Protein 7LWE (pdb70)

Solvent-accessible surface area: 8453 Å² total; per-residue (Å²): 158,78,94,80,95,98,91,155,142,154,137,162,110,78,74,37,63,41,82,74,55,26,134,58,43,96,176,76,58,148,17,64,0,16,0,34,0,49,228,84,119,26,95,0,15,24,102,11,0,50,87,39,4,24,31,0,117,62,23,0,56,60,129,150,81,108,121,74,69,68,16,107,10,53,110,152,16,60,30,95,0,0,59,13,0,0,63,50,5,1,52,79,194,46,63,29,136,103,82,7,14,122,32,0,24,56,2,0,121,66,0,90,10,147,143,9,14,48,50,0,130,124,58,78,181,89,107

Sequence (127 aa):
ASPADSQIQQFTRHASDVLLNLNRLRSRDILTDVVIVVSRREQFRAHKTVLMACSGLFYSIFTDQLKRNLSVINLDDPEINPEGFNILLDFMYTSRRLNLREGNIMAVMATAMYLQMEEHVVDTCRRKFIKAS

GO terms:
  GO:1990837 sequence-specific double-stranded DNA binding (F, IDA)
  GO:0045591 positive regulation of regulatory T cell differentiation (P, IMP)
  GO:0005634 nucleus (C, IDA)
  GO:0003682 chromatin binding (F, IDA)
  GO:0000122 negative regulation of transcription by RNA polymerase II (P, IDA)
  GO:0005634 nucleus (C, EXP)
  GO:0005654 nucleoplasm (C, TAS)
  GO:0042802 identical protein binding (F, IPI)
  GO:0005515 protein binding (F, IPI)
  GO:0005654 nucleoplasm (C, IDA)
  GO:0042382 paraspeckles (C, IDA)
  GO:0005657 replication fork (C, IDA)
  GO:0001227 DNA-binding transcription repressor activity, RNA polymerase II-specific (F, IDA)
  GO:0043065 positive regulation of apoptotic process (P, IDA)
  GO:0043565 sequence-specific DNA binding (F, IDA)
  GO:0030308 negative regulation of cell growth (P, IDA)
  GO:0006974 DNA damage response (P, IDA)
  GO:0003700 DNA-binding transcription factor activity (F, IMP)
  GO:0045892 negative regulation of DNA-templated transcription (P, IMP)
  GO:0001222 transcription corepressor binding (F, IPI)

B-factor: mean 18.09, std 9.68, range [7.49, 70.98]

Secondary structure (DSSP, 8-state):
---GGGSPP-TTHHHHHHHHHHHHHHTT-S--EEEEETTEEEEE-HHHHHHH-HHHHHHHHSTTTTT-SEEE--TTS-HHHHHHHHHHHHHS-----TTTHHHHHHHHHHHT-HHHHHHHHHHHHH-

Organism: Homo sapiens (NCBI:txid9606)

Nearest PDB structures (foldseek):
  7lzq-assembly1_A  TM=1.007E+00  e=2.637E-24  Homo sapiens
  6c3l-assembly2_B  TM=1.003E+00  e=7.611E-24  Homo sapiens
  7t0u-assembly1_B  TM=9.820E-01  e=7.611E-24  Homo sapiens
  6c3n-assembly1_B  TM=9.969E-01  e=2.721E-22  Homo sapiens
  3bim-assembly4_E  TM=9.732E-01  e=8.826E-23  Homo sapiens

InterPro domains:
  IPR0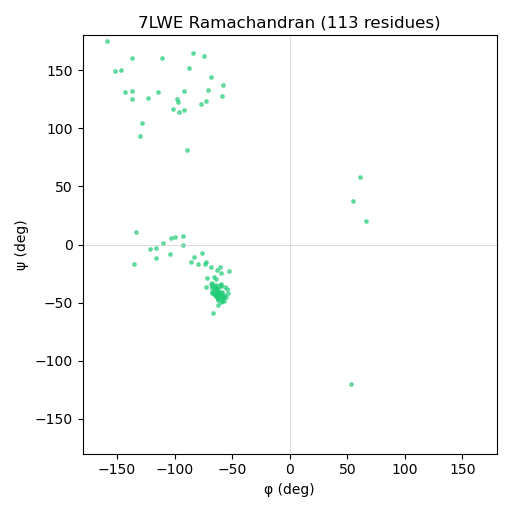00210 BTB/POZ domain [PF00651] (22-128)
  IPR000210 BTB/POZ domain [PS50097] (32-99)
  IPR000210 BTB/POZ domain [SM00225] (32-129)
  IPR011333 SKP1/BTB/POZ domain superfamily [G3DSA:3.30.710.10] (2-129)
  IPR011333 SKP1/BTB/POZ domain superfamily [SSF54695] (8-126)
  IPR013087 Zinc finger C2H2-type [PF00096] (546-568)
  IPR013087 Zinc finger C2H2-type [PF00096] (574-596)
  IPR013087 Zinc finger C2H2-type [PF00096] (602-624)
  IPR013087 Zinc finger C2H2-type [PF00096] (630-652)
  IPR013087 Zinc finger C2H2-type [PS00028] (520-541)
  IPR013087 Zinc finger C2H2-type [PS00028] (548-568)
  IPR013087 Zinc finger C2H2-type [PS00028] (576-596)
  IPR013087 Zinc finger C2H2-type [PS00028] (604-624)
  IPR013087 Zinc finger C2H2-type [PS00028] (632-652)
  IPR013087 Zinc finger C2H2-type [PS00028] (660-681)
  IPR013087 Zinc finger C2H2-type [PS50157] (518-546)
  IPR013087 Zinc finger C2H2-type [PS50157] (546-573)
  IPR013087 Zinc finger C2H2-type [PS50157] (574-601)
  IPR013087 Zinc finger C2H2-type [PS50157] (602-629)
  IPR013087 Zinc finger C2H2-type [PS50157] (630-657)

Foldseek 3Di:
DDDPVPDDDDPCVVQVVLLVQVVCLVVVHQFQAWEAAAPDIGTHHLVLLLVAFPVSVVQCVDPVRVNDRYHYDDNPQDVVLVVQVVVCSSHVDGDDDPVCLVNVLVVRVVRHRVVVVVVSVVVVVVD

Radius of gyration: 16.08 Å; Cα contacts (8 Å, |Δi|>4): 150; chains: 1; bounding box: 43×38×35 Å

Structure (mmCIF, N/CA/C/O backbone):
data_7LWE
#
_entry.id   7LWE
#
_cell.l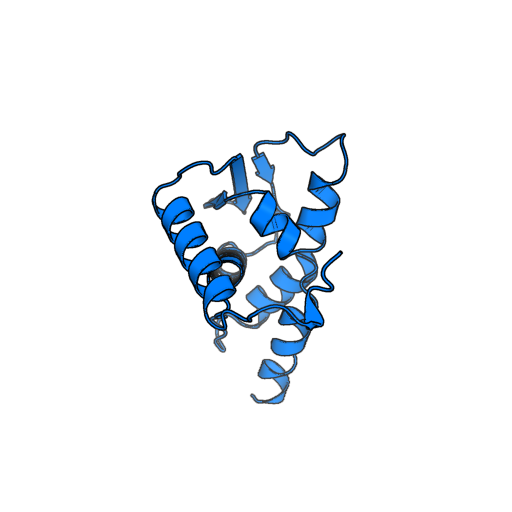ength_a   30.606
_cell.length_b   72.113
_cell.length_c   55.044
_cell.angle_alpha   90.000
_cell.angle_beta   104.875
_cell.angle_gamma   90.000
#
_symmetry.space_group_name_H-M   'C 1 2 1'
#
loop_
_entity.id
_entity.type
_entity.pdbx_description
1 polymer 'B-cell lymphoma 6 protein'
2 non-polymer N-(3-chloropyridin-4-yl)-2-(3-methyl-4-oxo-3,4-dihydro-7H-py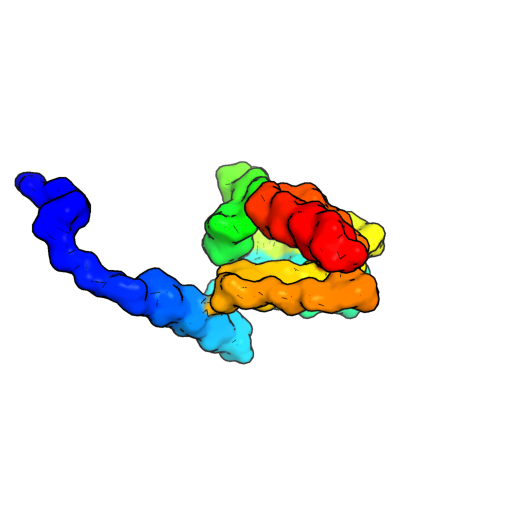rrolo[2,3-d]pyrimidin-7-yl)acetamide
3 non-polymer 'FORMIC ACID'
4 non-polymer 'ACETATE ION'
5 non-polymer 'CHLORIDE ION'
6 water water
#
loop_
_atom_site.group_PDB
_atom_site.id
_atom_site.type_symbol
_atom_site.label_atom_id
_atom_site.label_alt_id
_atom_site.label_comp_id
_atom_site.label_asym_id
_atom_site.label_entity_id
_atom_site.label_seq_i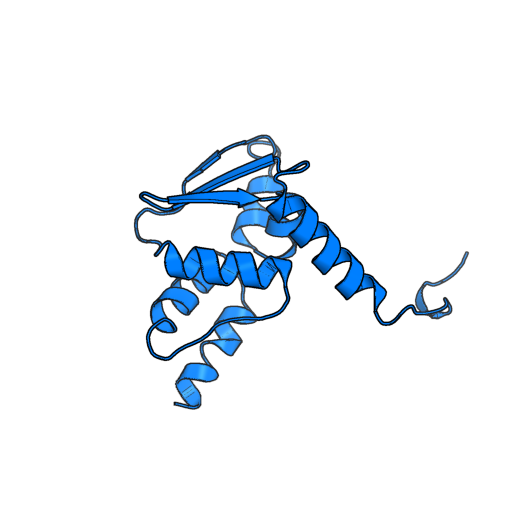d
_atom_site.pdbx_PDB_ins_code
_atom_site.Cartn_x
_atom_site.Cartn_y
_atom_site.Cartn_z
_atom_site.occupancy
_atom_site.B_iso_or_equiv
_atom_site.auth_seq_id
_atom_site.auth_comp_id
_atom_site.auth_asym_id
_atom_site.auth_atom_id
_atom_site.pdbx_PDB_model_num
ATOM 1 N N . ALA A 1 2 ? -39.36595 -7.92531 -10.23679 1.000 70.30053 2 ALA A N 1
ATOM 2 C CA . ALA A 1 2 ? -38.35460 -7.78543 -9.19711 1.000 69.68730 2 ALA A CA 1
ATOM 3 C C . ALA A 1 2 ? -37.50773 -9.04854 -9.09336 1.000 69.73994 2 ALA A C 1
ATOM 4 O O . ALA A 1 2 ? -37.97198 -10.14348 -9.40920 1.000 69.65835 2 ALA A O 1
ATOM 6 N N . SER A 1 3 ? -36.25758 -8.89171 -8.66476 1.000 69.89259 3 SER A N 1
ATOM 7 C CA . SER A 1 3 ? -35.32571 -10.01383 -8.60404 1.000 69.76626 3 SER A CA 1
ATOM 8 C C . SER A 1 3 ? -34.66329 -10.15091 -7.24025 1.000 68.32135 3 SER A C 1
ATOM 9 O O . SER A 1 3 ? -33.76508 -9.37802 -6.90555 1.000 67.83708 3 SER A O 1
ATOM 12 N N . PRO A 1 4 ? -35.10318 -11.14184 -6.44810 1.000 66.88697 4 PRO A N 1
ATOM 13 C CA . PRO A 1 4 ? -34.45581 -11.42991 -5.16630 1.000 65.27098 4 PRO A CA 1
ATOM 14 C C . PRO A 1 4 ? -32.98592 -11.76811 -5.38177 1.000 62.88649 4 PRO A C 1
ATOM 15 O O . PRO A 1 4 ? -32.67030 -12.62816 -6.20486 1.000 61.65739 4 PRO A O 1
ATOM 19 N N . ALA A 1 5 ? -32.10260 -11.09322 -4.65406 1.000 61.42315 5 ALA A N 1
ATOM 20 C CA . ALA A 1 5 ? -30.66767 -11.31742 -4.78951 1.000 58.85969 5 ALA A CA 1
ATOM 21 C C . ALA A 1 5 ? -30.31383 -12.79546 -4.64860 1.000 55.86986 5 ALA A C 1
ATOM 22 O O . ALA A 1 5 ? -29.28104 -13.24361 -5.13693 1.000 52.48524 5 ALA A O 1
ATOM 24 N N . ASP A 1 6 ? -31.18872 -13.55334 -3.99332 1.000 54.99607 6 ASP A N 1
ATOM 25 C CA . ASP A 1 6 ? -30.93483 -14.96737 -3.72338 1.000 52.02203 6 ASP A CA 1
ATOM 26 C C . ASP A 1 6 ? -30.88135 -15.84239 -4.98439 1.000 46.73192 6 ASP A C 1
ATOM 27 O O . ASP A 1 6 ? -30.19949 -16.86948 -4.99959 1.000 46.83719 6 ASP A O 1
ATOM 29 N N . SER A 1 7 ? -31.59663 -15.43731 -6.03116 1.000 40.80752 7 SER A N 1
ATOM 30 C CA . SER A 1 7 ? -31.63513 -16.20132 -7.28114 1.000 33.78300 7 SER A CA 1
ATOM 31 C C . SER A 1 7 ? -30.69539 -15.64546 -8.35645 1.000 25.25566 7 SER A C 1
ATOM 32 O O . SER A 1 7 ? -30.69982 -16.09047 -9.49844 1.000 25.81362 7 SER A O 1
ATOM 35 N N . GLN A 1 8 ? -29.89214 -14.66556 -7.97672 1.000 19.13914 8 GLN A N 1
ATOM 36 C CA . GLN A 1 8 ? -28.97534 -14.01070 -8.89401 1.000 15.27025 8 GLN A CA 1
ATOM 37 C C . GLN A 1 8 ? -27.69748 -14.82087 -8.98741 1.000 13.62532 8 GLN A C 1
ATOM 38 O O . GLN A 1 8 ? -27.44134 -15.70089 -8.15748 1.000 15.94139 8 GLN A O 1
ATOM 52 N N . ILE A 1 9 ? -26.89876 -14.52799 -10.00367 1.000 13.20685 9 ILE A N 1
ATOM 53 C CA . ILE A 1 9 ? -25.61991 -15.19016 -10.19207 1.000 12.26200 9 ILE A CA 1
ATOM 54 C C . ILE A 1 9 ? -24.59852 -14.64729 -9.19540 1.000 12.13567 9 ILE A C 1
ATOM 55 O O . ILE A 1 9 ? -24.41633 -13.44831 -9.09247 1.000 13.00156 9 ILE A O 1
ATOM 71 N N A GLN A 1 10 ? -23.90642 -15.54238 -8.50161 0.410 12.60414 10 GLN A N 1
ATOM 72 N N B GLN A 1 10 ? -23.95241 -15.53437 -8.45259 0.590 13.24896 10 GLN A N 1
ATOM 73 C CA A GLN A 1 10 ? -22.98204 -15.16449 -7.43990 0.410 13.38582 10 GLN A CA 1
ATOM 74 C CA B GLN A 1 10 ? -22.97404 -15.13949 -7.45191 0.590 13.35950 10 GLN A CA 1
ATOM 75 C C A GLN A 1 10 ? -21.53118 -15.18669 -7.89637 0.410 12.81733 10 GLN A C 1
ATOM 76 C C B GLN A 1 10 ? -21.58223 -15.11969 -8.05835 0.590 12.36201 10 GLN A C 1
ATOM 77 O O A GLN A 1 10 ? -21.02946 -16.22876 -8.31151 0.410 13.68322 10 GLN A O 1
ATOM 78 O O B GLN A 1 10 ? -21.18558 -16.04075 -8.77646 0.590 14.34909 10 GLN A O 1
ATOM 105 N N . PHE A 1 11 ? -20.85799 -14.04778 -7.77059 1.000 12.13303 11 PHE A N 1
ATOM 106 C CA . PHE A 1 11 ? -19.44508 -13.91598 -8.11904 1.000 11.95143 11 PHE A CA 1
ATOM 107 C C . PHE A 1 11 ? -18.62670 -14.06107 -6.84630 1.000 12.01197 11 PHE A C 1
ATOM 108 O O . PHE A 1 11 ? -18.56831 -13.14307 -6.01833 1.000 13.52531 11 PHE A O 1
ATOM 126 N N . THR A 1 12 ? -18.00581 -15.22615 -6.69148 1.000 13.09368 12 THR A N 1
ATOM 127 C CA . THR A 1 12 ? -17.43545 -15.63622 -5.40966 1.000 15.25183 12 THR A CA 1
ATOM 128 C C . THR A 1 12 ? -16.15723 -14.89038 -5.00808 1.000 14.27540 12 THR A C 1
ATOM 129 O O . THR A 1 12 ? -15.74486 -14.94943 -3.84321 1.000 17.89162 12 THR A O 1
ATOM 140 N N . ARG A 1 13 ? -15.52343 -14.20448 -5.94829 1.000 13.36213 13 ARG A N 1
ATOM 141 C CA . ARG A 1 13 ? -14.32323 -13.44364 -5.63168 1.000 14.44384 13 ARG A CA 1
ATOM 142 C C . ARG A 1 13 ? -14.54804 -11.93861 -5.68362 1.000 11.92248 13 ARG A C 1
ATOM 143 O O . ARG A 1 13 ? -13.62587 -11.17173 -5.47492 1.000 12.43307 13 ARG A O 1
ATOM 164 N N . HIS A 1 14 ? -15.76907 -11.50845 -5.97324 1.000 10.40388 14 HIS A N 1
ATOM 165 C CA . HIS A 1 14 ? -15.99995 -10.09142 -6.17118 1.000 9.26690 14 HIS A CA 1
ATOM 166 C C . HIS A 1 14 ? -15.71044 -9.26244 -4.92128 1.000 9.72748 14 HIS A C 1
ATOM 167 O O . HIS A 1 14 ? -15.04233 -8.23953 -5.02151 1.000 9.63273 14 HIS A O 1
ATOM 182 N N . ALA A 1 15 ? -16.22012 -9.66936 -3.76612 1.000 9.10372 15 ALA A N 1
ATOM 183 C CA . ALA A 1 15 ? -16.02163 -8.86337 -2.56119 1.000 9.64063 15 ALA A CA 1
ATOM 184 C C . ALA A 1 15 ? -14.54350 -8.73357 -2.21366 1.000 9.57220 15 ALA A C 1
ATOM 185 O O . ALA A 1 15 ? -14.07225 -7.65663 -1.85582 1.000 9.01687 15 ALA A O 1
ATOM 192 N N . SER A 1 16 ? -13.81369 -9.83167 -2.32988 1.000 10.00120 16 SER A N 1
ATOM 193 C CA . SER A 1 16 ? -12.38159 -9.77786 -2.05134 1.000 10.89078 16 SER A CA 1
ATOM 194 C C . SER A 1 16 ? -11.62281 -8.94297 -3.08459 1.000 9.98804 16 SER A C 1
ATOM 195 O O . SER A 1 16 ? -10.69760 -8.22110 -2.72289 1.000 10.29597 16 SER A O 1
ATOM 208 N N . ASP A 1 17 ? -12.03722 -8.99293 -4.34545 1.000 9.75380 17 ASP A N 1
ATOM 209 C CA . ASP A 1 17 ? -11.44342 -8.12403 -5.36265 1.000 10.37493 17 ASP A CA 1
ATOM 210 C C . ASP A 1 17 ? -11.69212 -6.65599 -5.05059 1.000 9.38270 17 ASP A C 1
ATOM 211 O O . ASP A 1 17 ? -10.81606 -5.82011 -5.21788 1.000 10.47231 17 ASP A O 1
ATOM 220 N N . VAL A 1 18 ? -12.91695 -6.32182 -4.64721 1.000 9.14583 18 VAL A N 1
ATOM 221 C CA . VAL A 1 18 ? -13.24665 -4.94677 -4.28112 1.000 8.70894 18 VAL A CA 1
ATOM 222 C C . VAL A 1 18 ? -12.34423 -4.48088 -3.14541 1.000 8.93002 18 VAL A C 1
ATOM 223 O O . VAL A 1 18 ? -11.76310 -3.40096 -3.21061 1.000 8.84317 18 VAL A O 1
ATOM 236 N N . LEU A 1 19 ? -12.21500 -5.27888 -2.09544 1.000 8.67209 19 LEU A N 1
ATOM 237 C CA . LEU A 1 19 ? -11.41457 -4.86398 -0.92470 1.000 8.34837 19 LEU A CA 1
ATOM 238 C C . LEU A 1 19 ? -9.94667 -4.66818 -1.33217 1.000 8.66683 19 LEU A C 1
ATOM 239 O O . LEU A 1 19 ? -9.33141 -3.73726 -0.88538 1.000 8.89054 19 LEU A O 1
ATOM 255 N N . LEU A 1 20 ? -9.41006 -5.57426 -2.14433 1.000 8.66946 20 LEU A N 1
ATOM 256 C CA . LEU A 1 20 ? -8.00920 -5.45146 -2.63778 1.000 9.13794 20 LEU A CA 1
ATOM 257 C C . LEU A 1 20 ? -7.88226 -4.12248 -3.39583 1.000 9.02477 20 LEU A C 1
ATOM 258 O O . LEU A 1 20 ? -6.93510 -3.41061 -3.20014 1.000 9.60378 20 LEU A O 1
ATOM 274 N N . ASN A 1 21 ? -8.83249 -3.82237 -4.26153 1.000 8.31415 21 ASN A N 1
ATOM 275 C CA . ASN A 1 21 ? -8.76357 -2.56138 -5.05257 1.000 8.60630 21 ASN A CA 1
ATOM 276 C C . ASN A 1 21 ? -8.88011 -1.33736 -4.12555 1.000 8.09308 21 ASN A C 1
ATOM 277 O O . ASN A 1 21 ? -8.21006 -0.34545 -4.37477 1.000 8.48260 21 ASN A O 1
ATOM 288 N N . LEU A 1 22 ? -9.71479 -1.40623 -3.08628 1.000 7.92727 22 LEU A N 1
ATOM 289 C CA . LEU A 1 22 ? -9.80933 -0.29521 -2.11226 1.000 8.20362 22 LEU A CA 1
ATOM 290 C C . LEU A 1 22 ? -8.45209 -0.13538 -1.41770 1.000 8.30626 22 LEU A C 1
ATOM 291 O O . LEU A 1 22 ? -8.03686 0.96756 -1.16284 1.000 8.44838 22 LEU A O 1
ATOM 307 N N . ASN A 1 23 ? -7.80513 -1.24147 -1.07889 1.000 8.27204 23 ASN A N 1
ATOM 308 C CA . ASN A 1 23 ? -6.47791 -1.16064 -0.41831 1.000 8.50891 23 ASN A CA 1
ATOM 309 C C . ASN A 1 23 ? -5.45614 -0.54479 -1.39364 1.000 9.18531 23 ASN A C 1
ATOM 310 O O . ASN A 1 23 ? -4.60190 0.22210 -0.96692 1.000 8.93791 23 ASN A O 1
ATOM 321 N N . ARG A 1 24 ? -5.56559 -0.88879 -2.66961 1.000 8.30363 24 ARG A N 1
ATOM 322 C CA . ARG A 1 24 ? -4.66883 -0.28392 -3.69190 1.000 9.11425 24 ARG A CA 1
ATOM 323 C C . ARG A 1 24 ? -4.91264 1.22611 -3.74484 1.000 9.04319 24 ARG A C 1
ATOM 324 O O . ARG A 1 24 ? -3.98458 1.96098 -3.86114 1.000 9.46166 24 ARG A O 1
ATOM 345 N N . LEU A 1 25 ? -6.16356 1.65828 -3.67445 1.000 8.59840 25 LEU A N 1
ATOM 346 C CA . LEU A 1 25 ? -6.44336 3.11832 -3.66137 1.000 8.55366 25 LEU A CA 1
ATOM 347 C C . LEU A 1 25 ? -5.83488 3.72325 -2.39557 1.000 8.55366 25 LEU A C 1
ATOM 348 O O . LEU A 1 25 ? -5.28376 4.79917 -2.47976 1.000 9.20900 25 LEU A O 1
ATOM 364 N N . ARG A 1 26 ? -5.98160 3.07328 -1.24952 1.000 8.81948 26 ARG A N 1
ATOM 365 C CA . ARG A 1 26 ? -5.37414 3.60622 -0.03872 1.000 9.03529 26 ARG A CA 1
ATOM 366 C C . ARG A 1 26 ? -3.87017 3.77401 -0.20920 1.000 9.31427 26 ARG A C 1
ATOM 367 O O . ARG A 1 26 ? -3.30191 4.78494 0.19661 1.000 9.72485 26 ARG A O 1
ATOM 388 N N . SER A 1 27 ? -3.22050 2.78392 -0.79939 1.000 8.95897 27 SER A N 1
ATOM 389 C CA . SER A 1 27 ? -1.77255 2.83372 -0.98385 1.000 9.76696 27 SER A CA 1
ATOM 390 C C . SER A 1 27 ? -1.31168 3.96864 -1.88001 1.000 9.98804 27 SER A C 1
ATOM 391 O O . SER A 1 27 ? -0.15861 4.35749 -1.82338 1.000 12.09882 27 SER A O 1
ATOM 404 N N . ARG A 1 28 ? -2.20488 4.46976 -2.71774 1.000 9.63273 28 ARG A N 1
ATOM 405 C CA . ARG A 1 28 ?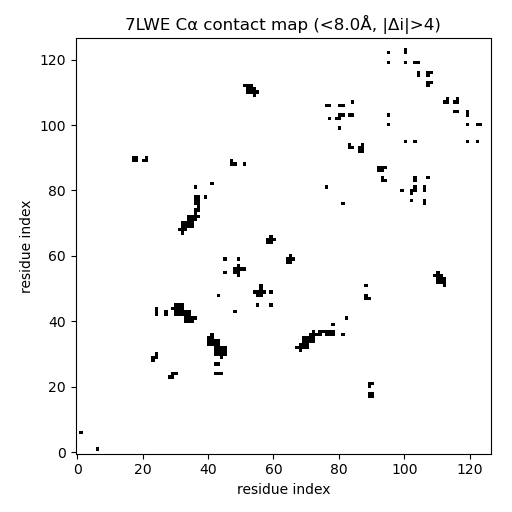 -1.93001 5.60671 -3.62384 1.000 10.35914 28 ARG A CA 1
ATOM 406 C C . ARG A 1 28 ? -2.55867 6.88880 -3.09265 1.000 10.04331 28 ARG A C 1
ATOM 407 O O . ARG A 1 28 ? -2.50776 7.88978 -3.79368 1.000 11.16186 28 ARG A O 1
ATOM 428 N N . ASP A 1 29 ? -3.14429 6.84289 -1.89047 1.000 9.90645 29 ASP A N 1
ATOM 429 C CA . ASP A 1 29 ? -3.84794 7.98200 -1.25126 1.000 10.94342 29 ASP A CA 1
ATOM 430 C C . ASP A 1 29 ? -4.93516 8.53713 -2.17992 1.000 10.49336 29 ASP A C 1
ATOM 431 O O . ASP A 1 29 ? -5.16100 9.72516 -2.17886 1.000 14.25960 29 ASP A O 1
ATOM 440 N N . ILE A 1 30 ? -5.63551 7.68022 -2.91268 1.000 9.13531 30 ILE A N 1
ATOM 441 C CA . ILE A 1 30 ? -6.69474 8.11935 -3.84735 1.000 9.77486 30 ILE A CA 1
ATOM 442 C C . ILE A 1 30 ? -8.04952 8.11354 -3.13692 1.000 9.03003 30 ILE A C 1
ATOM 443 O O . ILE A 1 30 ? -8.46951 7.06260 -2.67178 1.000 9.50114 30 ILE A O 1
ATOM 459 N N . LEU A 1 31 ? -8.67331 9.28563 -2.97474 1.000 9.24058 31 LEU A N 1
ATOM 460 C CA . LEU A 1 31 ? -10.01809 9.48582 -2.37531 1.000 9.53535 31 LEU A CA 1
ATOM 461 C C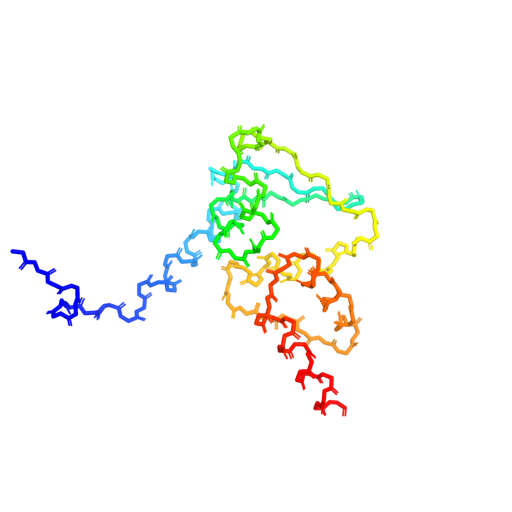 . LEU A 1 31 ? -10.04067 9.12284 -0.89130 1.000 8.65630 31 LEU A C 1
ATOM 462 O O . LEU A 1 31 ? -11.10749 9.06999 -0.31996 1.000 9.87487 31 LEU A O 1
ATOM 478 N N . THR A 1 32 ? -8.89246 9.07969 -0.22667 1.000 9.28532 32 THR A N 1
ATOM 479 C CA . THR A 1 32 ? -8.87201 8.97370 1.22933 1.000 9.22216 32 THR A CA 1
ATOM 480 C C . THR A 1 32 ? -9.42267 10.31078 1.74649 1.000 9.51956 32 THR A C 1
ATOM 481 O O . THR A 1 32 ? -9.17472 11.36274 1.14540 1.000 11.21450 32 THR A O 1
ATOM 492 N N . ASP A 1 33 ? -10.16333 10.27490 2.83672 1.000 9.79591 33 ASP A N 1
ATOM 493 C CA . ASP A 1 33 ? -10.84501 11.49400 3.31793 1.000 9.73538 33 ASP A CA 1
ATOM 494 C C . ASP A 1 33 ? -10.66051 11.68699 4.81787 1.000 10.41441 33 ASP A C 1
ATOM 495 O O . ASP A 1 33 ? -11.33222 12.51209 5.37107 1.000 10.88288 33 ASP A O 1
ATOM 504 N N . VAL A 1 34 ? -9.77540 10.93588 5.46359 1.000 9.25900 34 VAL A N 1
ATOM 505 C CA . VAL A 1 34 ? -9.52093 11.15386 6.86751 1.000 9.08530 34 VAL A CA 1
ATOM 506 C C . VAL A 1 34 ? -8.10088 10.73667 7.18506 1.000 8.86422 34 VAL A C 1
ATOM 507 O O . VAL A 1 34 ? -7.53421 9.84659 6.53989 1.000 9.59062 34 VAL A O 1
ATOM 520 N N . VAL A 1 35 ? -7.53048 11.41060 8.16887 1.000 9.45377 35 VAL A N 1
ATOM 521 C CA . VAL A 1 35 ? -6.29634 10.97845 8.80149 1.000 9.81960 35 VAL A CA 1
ATOM 522 C C . VAL A 1 35 ? -6.60693 10.62050 10.24159 1.000 9.25637 35 VAL A C 1
ATOM 523 O O . VAL A 1 35 ? -7.26460 11.37860 10.96279 1.000 10.12490 35 VAL A O 1
ATOM 536 N N . ILE A 1 36 ? -6.13396 9.44645 10.62845 1.000 9.25637 36 ILE A N 1
ATOM 537 C CA . ILE A 1 36 ? -6.25160 8.94748 11.98050 1.000 9.51956 36 ILE A CA 1
ATOM 538 C C . ILE A 1 36 ? -4.90836 9.15730 12.66207 1.000 9.14320 36 ILE A C 1
ATOM 539 O O . ILE A 1 36 ? -3.89557 8.59716 12.22975 1.000 10.28018 36 ILE A O 1
ATOM 555 N N . VAL A 1 37 ? -4.91092 9.98032 13.70206 1.000 9.35375 37 VAL A N 1
ATOM 556 C CA . VAL A 1 37 ? -3.69264 10.32416 14.42767 1.000 10.23544 37 VAL A CA 1
ATOM 557 C C . VAL A 1 37 ? -3.61036 9.45016 15.67265 1.000 10.16964 37 VAL A C 1
ATOM 558 O O . VAL A 1 37 ? -4.55112 9.39530 16.45495 1.000 10.51442 37 VAL A O 1
ATOM 571 N N . VAL A 1 38 ? -2.49242 8.74601 15.80431 1.000 10.11700 38 VAL A N 1
ATOM 572 C CA . VAL A 1 38 ? -2.28620 7.79300 16.89225 1.000 10.18806 38 VAL A CA 1
ATOM 573 C C . VAL A 1 38 ? -0.92996 8.13482 17.49882 1.000 10.90131 38 VAL A C 1
ATOM 574 O O . VAL A 1 38 ? 0.11683 7.73067 17.00549 1.000 11.19082 38 VAL A O 1
ATOM 587 N N . SER A 1 39 ? -0.97552 8.96584 18.53282 1.000 12.52782 39 SER A N 1
ATOM 588 C CA . SER A 1 39 ? 0.22575 9.48969 19.16043 1.000 13.78060 39 SER A CA 1
ATOM 589 C C . SER A 1 39 ? 1.12151 10.13155 18.11214 1.000 12.71995 39 SER A C 1
ATOM 590 O O . SER A 1 39 ? 0.68344 11.10360 17.49527 1.000 14.96232 39 SER A O 1
ATOM 598 N N . ARG A 1 40 ? 2.34738 9.66538 17.92976 1.000 12.26200 40 ARG A N 1
ATOM 599 C CA A ARG A 1 40 ? 3.25618 10.34625 16.97946 0.500 13.17000 40 ARG A CA 1
ATOM 600 C CA B ARG A 1 40 ? 3.25518 10.34825 16.97946 0.500 14.24908 40 ARG A CA 1
ATOM 601 C C . ARG A 1 40 ? 3.15065 9.99825 15.46550 1.000 15.85980 40 ARG A C 1
ATOM 602 O O . ARG A 1 40 ? 3.80840 10.54115 14.46328 1.000 18.69171 40 ARG A O 1
ATOM 617 N N . GLU A 1 41 ? 2.27044 9.02936 15.23479 1.000 12.82522 41 GLU A N 1
ATOM 618 C CA . GLU A 1 41 ? 2.01995 8.51138 13.89587 1.000 12.57256 41 GLU A CA 1
ATOM 619 C C . GLU A 1 41 ? 0.65283 8.86456 13.36930 1.000 12.09882 41 GLU A C 1
ATOM 620 O O . GLU A 1 41 ? -0.23588 9.23069 14.12158 1.000 13.17263 41 GLU A O 1
ATOM 632 N N . GLN A 1 42 ? 0.50140 8.78956 12.06035 1.000 11.31978 42 GLN A N 1
ATOM 633 C CA . GLN A 1 42 ? -0.81374 9.07574 11.47877 1.000 12.99893 42 GLN A CA 1
ATOM 634 C C . GLN A 1 42 ? -1.00325 8.19375 10.25684 1.000 11.72509 42 GLN A C 1
ATOM 635 O O . GLN A 1 42 ? -0.03051 7.73861 9.64254 1.000 12.81469 42 GLN A O 1
ATOM 649 N N . PHE A 1 43 ? -2.27138 7.86891 9.99425 1.000 9.61431 43 PHE A N 1
ATOM 650 C CA . PHE A 1 43 ? -2.64384 6.88595 8.95538 1.000 10.07489 43 PHE A CA 1
ATOM 651 C C . PHE A 1 43 ? -3.83602 7.40911 8.17575 1.000 9.29848 43 PHE A C 1
ATOM 652 O O . PHE A 1 43 ? -4.85878 7.70625 8.79107 1.000 11.11975 43 PHE A O 1
ATOM 669 N N . ARG A 1 44 ? -3.73542 7.50408 6.87071 1.000 9.69590 44 ARG A N 1
ATOM 670 C CA . ARG A 1 44 ? -4.87362 7.96422 6.06107 1.000 9.77222 44 ARG A CA 1
ATOM 671 C C . ARG A 1 44 ? -5.74289 6.76433 5.71036 1.000 8.63525 44 ARG A C 1
ATOM 672 O O . ARG A 1 44 ? -5.28408 5.61927 5.61323 1.000 10.79866 44 ARG A O 1
ATOM 693 N N . ALA A 1 45 ? -7.02392 7.03250 5.51676 1.000 8.34311 45 ALA A N 1
ATOM 694 C CA . ALA A 1 45 ? -7.97416 5.95063 5.21008 1.000 8.79316 45 ALA A CA 1
ATOM 695 C C . ALA A 1 45 ? -9.21530 6.51879 4.52847 1.000 8.07465 45 ALA A C 1
ATOM 696 O O . ALA A 1 45 ? -9.37617 7.73081 4.40650 1.000 8.93265 45 ALA A O 1
ATOM 703 N N . HIS A 1 46 ? -10.07455 5.60990 4.12075 1.000 7.96411 46 HIS A N 1
ATOM 704 C CA . HIS A 1 46 ? -11.41066 5.92108 3.63917 1.000 7.79041 46 HIS A CA 1
ATOM 705 C C . HIS A 1 46 ? -12.40333 5.75022 4.77049 1.000 7.67987 46 HIS A C 1
ATOM 706 O O . HIS A 1 46 ? -12.52829 4.66425 5.34454 1.000 8.23257 46 HIS A O 1
ATOM 721 N N . LYS A 1 47 ? -13.13508 6.80633 5.08471 1.000 8.06149 47 LYS A N 1
ATOM 722 C CA . LYS A 1 47 ? -14.12175 6.73147 6.15402 1.000 8.39838 47 LYS A CA 1
ATOM 723 C C . LYS A 1 47 ? -15.11097 5.58660 5.95435 1.000 8.07728 47 LYS A C 1
ATOM 724 O O . LYS A 1 47 ? -15.51575 4.95167 6.91649 1.000 8.54050 47 LYS A O 1
ATOM 743 N N . THR A 1 48 ? -15.51940 5.34464 4.71148 1.000 7.66408 48 THR A N 1
ATOM 744 C CA . THR A 1 48 ? -16.48762 4.27877 4.46080 1.000 8.62472 48 THR A CA 1
ATOM 745 C C . THR A 1 48 ? -15.96167 2.91871 4.90765 1.000 8.47733 48 THR A C 1
ATOM 746 O O . THR A 1 48 ? -16.70558 2.14681 5.50490 1.000 8.88791 48 THR A O 1
ATOM 757 N N . VAL A 1 49 ? -14.68679 2.63653 4.63225 1.000 8.09308 49 VAL A N 1
ATOM 758 C CA . VAL A 1 49 ? -14.10883 1.36946 5.05108 1.000 7.99306 49 VAL A CA 1
ATOM 759 C C . VAL A 1 49 ? -14.00135 1.30146 6.58205 1.000 7.49037 49 VAL A C 1
ATOM 760 O O . VAL A 1 49 ? -14.31730 0.27751 7.18816 1.000 8.25362 49 VAL A O 1
ATOM 773 N N . LEU A 1 50 ? -13.59101 2.39941 7.20591 1.000 7.81409 50 LEU A N 1
ATOM 774 C CA . LEU A 1 50 ? -13.52154 2.44742 8.66688 1.000 8.34311 50 LEU A CA 1
ATOM 775 C C . LEU A 1 50 ? -14.88938 2.15861 9.28632 1.000 8.48786 50 LEU A C 1
ATOM 776 O O . LEU A 1 50 ? -14.99019 1.36364 10.21536 1.000 9.05109 50 LEU A O 1
ATOM 792 N N . MET A 1 51 ? -15.93546 2.77975 8.75865 1.000 8.21941 51 MET A N 1
ATOM 793 C CA . MET A 1 51 ? -17.28733 2.56794 9.25208 1.000 8.38785 51 MET A CA 1
ATOM 794 C C . MET A 1 51 ? -17.73459 1.13100 9.06224 1.000 8.04307 51 MET A C 1
ATOM 795 O O . MET A 1 51 ? -18.47840 0.60511 9.88948 1.000 9.37218 51 MET A O 1
ATOM 809 N N . ALA A 1 52 ? -17.34102 0.52893 7.94812 1.000 7.71408 52 ALA A N 1
ATOM 810 C CA . ALA A 1 52 ? -17.70931 -0.82902 7.63025 1.000 8.26152 52 ALA A CA 1
ATOM 811 C C . ALA A 1 52 ? -17.05816 -1.84810 8.54206 1.000 8.54050 52 ALA A C 1
ATOM 812 O O . ALA A 1 52 ? -17.51929 -2.97504 8.61722 1.000 11.27240 52 ALA A O 1
ATOM 819 N N . CYS A 1 53 ? -15.97489 -1.46424 9.22071 1.000 8.58524 53 CYS A N 1
ATOM 820 C CA . CYS A 1 53 ? -15.14578 -2.40334 9.96846 1.000 8.87212 53 CYS A CA 1
ATOM 821 C C . CYS A 1 53 ? -15.08927 -2.19733 11.47244 1.000 8.84843 53 CYS A C 1
ATOM 822 O O . CYS A 1 53 ? -14.56917 -3.05940 12.15328 1.000 9.77222 53 CYS A O 1
ATOM 830 N N . SER A 1 54 ? -15.58096 -1.06626 11.98258 1.000 8.73263 54 SER A N 1
ATOM 831 C CA . SER A 1 54 ? -15.36546 -0.68627 13.37151 1.000 8.43259 54 SER A CA 1
ATOM 832 C C . SER A 1 54 ? -16.59519 -0.01210 13.95789 1.000 9.10899 54 SER A C 1
ATOM 833 O O . SER A 1 54 ? -17.12025 0.92596 13.36304 1.000 9.03529 54 SER A O 1
ATOM 841 N N . GLY A 1 55 ? -17.02987 -0.44403 15.14103 1.000 9.05372 55 GLY A N 1
ATOM 842 C CA . GLY A 1 55 ? -18.11656 0.23113 15.81537 1.000 9.51693 55 GLY A CA 1
ATOM 843 C C . GLY A 1 55 ? -17.78324 1.64909 16.22625 1.000 9.31954 55 GLY A C 1
ATOM 844 O O . GLY A 1 55 ? -18.64013 2.51320 16.20551 1.000 10.04594 55 GLY A O 1
ATOM 848 N N . LEU A 1 56 ? -16.53708 1.89192 16.62785 1.000 9.11162 56 LEU A N 1
ATOM 849 C CA . LEU A 1 56 ? -16.13678 3.24187 16.98871 1.000 9.49851 56 LEU A CA 1
ATOM 850 C C . LEU A 1 56 ? -16.25304 4.16688 15.78373 1.000 8.77737 56 LEU A C 1
ATOM 851 O O . LEU A 1 56 ? -16.85987 5.23096 15.88091 1.000 9.56694 56 LEU A O 1
ATOM 867 N N . PHE A 1 57 ? -15.66045 3.79978 14.65455 1.000 8.84053 57 PHE A N 1
ATOM 868 C CA . PHE A 1 57 ? -15.71569 4.68778 13.50955 1.000 8.60893 57 PHE A CA 1
ATOM 869 C C . PHE A 1 57 ? -17.12786 4.79496 12.93500 1.000 9.09320 57 PHE A C 1
ATOM 870 O O . PHE A 1 57 ? -17.50887 5.86301 12.46011 1.000 9.79328 57 PHE A O 1
ATOM 887 N N . TYR A 1 58 ? -17.90499 3.72607 12.97826 1.000 9.00371 58 TYR A N 1
ATOM 888 C CA . TYR A 1 58 ? -19.30311 3.79825 12.57070 1.000 8.55366 58 TYR A CA 1
ATOM 889 C C . TYR A 1 58 ? -20.01871 4.85436 13.39892 1.000 10.63022 58 TYR A C 1
ATOM 890 O O . TYR A 1 58 ? -20.71676 5.72044 12.86113 1.000 10.66180 58 TYR A O 1
ATOM 908 N N . SER A 1 59 ? -19.84030 4.79735 14.71486 1.000 9.82486 59 SER A N 1
ATOM 909 C CA . SER A 1 59 ? -20.56589 5.70546 15.60308 1.000 11.42769 59 SER A CA 1
ATOM 910 C C . SER A 1 59 ? -20.12075 7.15539 15.43492 1.000 11.75667 59 SER A C 1
ATOM 911 O O . SER A 1 59 ? -20.92258 8.06650 15.57217 1.000 14.63860 59 SER A O 1
ATOM 924 N N . ILE A 1 60 ? -18.85181 7.38422 15.13852 1.000 11.40663 60 ILE A N 1
ATOM 925 C CA . ILE A 1 60 ? -18.38071 8.72115 14.88535 1.000 12.24094 60 ILE A CA 1
ATOM 926 C C . ILE A 1 60 ? -19.00005 9.25622 13.59954 1.000 12.63573 60 ILE A C 1
ATOM 927 O O . ILE A 1 60 ? -19.68690 10.28831 13.61575 1.000 15.63082 60 ILE A O 1
ATOM 943 N N . PHE A 1 61 ? -18.77349 8.58018 12.48548 1.000 12.26989 61 PHE A N 1
ATOM 944 C CA . PHE A 1 61 ? -19.08582 9.19020 11.19357 1.000 12.17251 61 PHE A CA 1
ATOM 945 C C . PHE A 1 61 ? -20.57194 9.13040 10.82804 1.000 13.14894 61 PHE A C 1
ATOM 946 O O . PHE A 1 61 ? -21.01011 9.90545 9.98117 1.000 13.15421 61 PHE A O 1
ATOM 963 N N . THR A 1 62 ? -21.33585 8.29451 11.47630 1.000 11.83300 62 THR A N 1
ATOM 964 C CA . THR A 1 62 ? -22.80095 8.27071 11.17176 1.000 14.04116 62 THR A CA 1
ATOM 965 C C . THR A 1 62 ? -23.47059 9.58880 11.75796 1.000 14.86494 62 THR A C 1
ATOM 966 O O . THR A 1 62 ? -24.53069 9.93294 11.30129 1.000 17.18627 62 THR A O 1
ATOM 985 N N . ASP A 1 63 ? -22.88519 10.08174 12.80877 1.000 14.94653 63 ASP A N 1
ATOM 986 C CA . ASP A 1 63 ? -23.42383 11.28282 13.42893 1.000 16.36249 63 ASP A CA 1
ATOM 987 C C . ASP A 1 63 ? -23.13295 12.49077 12.53982 1.000 16.87571 63 ASP A C 1
ATOM 988 O O . ASP A 1 63 ? -21.97601 12.76161 12.21845 1.000 15.16234 63 ASP A O 1
ATOM 997 N N . GLN A 1 64 ? -24.17097 13.22190 12.14014 1.000 18.01005 64 GLN A N 1
ATOM 998 C CA . GLN A 1 64 ? -23.99011 14.36287 11.24007 1.000 20.02345 64 GLN A CA 1
ATOM 999 C C . GLN A 1 64 ? -23.05677 15.42575 11.84776 1.000 17.96005 64 GLN A C 1
ATOM 1000 O O . GLN A 1 64 ? -22.42489 16.20866 11.13755 1.000 20.11557 64 GLN A O 1
ATOM 1014 N N . LEU A 1 65 ? -22.96735 15.45075 13.16473 1.000 17.80477 65 LEU A N 1
ATOM 1015 C CA . LEU A 1 65 ? -22.06501 16.36364 13.83143 1.000 18.61276 65 LEU A CA 1
ATOM 1016 C C . LEU A 1 65 ? -20.62017 16.11644 13.43298 1.000 17.14942 65 LEU A C 1
ATOM 1017 O O . LEU A 1 65 ? -19.84008 17.05533 13.32572 1.000 19.76026 65 LEU A O 1
ATOM 1033 N N . LYS A 1 66 ? -20.27442 14.85539 13.19688 1.000 14.67281 66 LYS A N 1
ATOM 1034 C CA . LYS A 1 66 ? -18.87452 14.46020 13.03044 1.000 15.13076 66 LYS A CA 1
ATOM 1035 C C . LYS A 1 66 ? -18.55404 13.91114 11.64635 1.000 15.32026 66 LYS A C 1
ATOM 1036 O O . LYS A 1 66 ? -17.39918 13.57798 11.34698 1.000 17.37050 66 LYS A O 1
ATOM 1055 N N . ARG A 1 67 ? -19.56332 13.79626 10.80367 1.000 15.04128 67 ARG A N 1
ATOM 1056 C CA . ARG A 1 67 ? -19.37081 13.08722 9.56262 1.000 16.45724 67 ARG A CA 1
ATOM 1057 C C . ARG A 1 67 ? -18.29201 13.68307 8.68027 1.000 14.95442 67 ARG A C 1
ATOM 1058 O O . ARG A 1 67 ? -17.60233 12.96597 7.96906 1.000 18.47853 67 ARG A O 1
ATOM 1079 N N . ASN A 1 68 ? -18.15682 15.00205 8.71621 1.000 12.42517 68 ASN A N 1
ATOM 1080 C CA . ASN A 1 68 ? -17.21600 15.69191 7.84390 1.000 13.59374 68 ASN A CA 1
ATOM 1081 C C . ASN A 1 68 ? -15.83578 15.94173 8.43746 1.000 15.32552 68 ASN A C 1
ATOM 1082 O O . ASN A 1 68 ? -14.99689 16.59561 7.81519 1.000 16.48092 68 ASN A O 1
ATOM 1093 N N . LEU A 1 69 ? -15.56549 15.37971 9.61138 1.000 14.43594 69 LEU A N 1
ATOM 1094 C CA . LEU A 1 69 ? -14.24428 15.51054 10.20596 1.000 16.15194 69 LEU A CA 1
ATOM 1095 C C . LEU A 1 69 ? -13.18766 14.95438 9.25563 1.000 16.38091 69 LEU A C 1
ATOM 1096 O O . LEU A 1 69 ? -13.35399 13.88540 8.66970 1.000 17.18890 69 LEU A O 1
ATOM 1112 N N . SER A 1 70 ? -12.06860 15.65323 9.12427 1.000 15.70451 70 SER A N 1
ATOM 1113 C CA . SER A 1 70 ? -10.96793 15.14907 8.30992 1.000 15.56239 70 SER A CA 1
ATOM 1114 C C . SER A 1 70 ? -9.80475 14.59892 9.12256 1.000 11.95143 70 SER A C 1
ATOM 1115 O O . SER A 1 70 ? -8.89500 14.03379 8.54928 1.000 11.33031 70 SER A O 1
ATOM 1123 N N . VAL A 1 71 ? -9.83630 14.78794 10.43457 1.000 12.38043 71 VAL A N 1
ATOM 1124 C CA . VAL A 1 71 ? -8.80908 14.31082 11.35325 1.000 11.90406 71 VAL A CA 1
ATOM 1125 C C . VAL A 1 71 ? -9.53177 13.72593 12.55548 1.000 12.56730 71 VAL A C 1
ATOM 1126 O O . VAL A 1 71 ? -10.45452 14.33106 13.08077 1.000 15.06233 71 VAL A O 1
ATOM 1139 N N . ILE A 1 72 ? -9.12680 12.53488 12.96437 1.000 11.61455 72 ILE A N 1
ATOM 1140 C CA . ILE A 1 72 ? -9.57349 11.92795 14.20652 1.000 11.66456 72 ILE A CA 1
ATOM 1141 C C . ILE A 1 72 ? -8.32927 11.61779 15.02513 1.000 11.77510 72 ILE A C 1
ATOM 1142 O O . ILE A 1 72 ? -7.42052 10.93367 14.55085 1.000 12.45149 72 ILE A O 1
ATOM 1158 N N . ASN A 1 73 ? -8.30482 12.11181 16.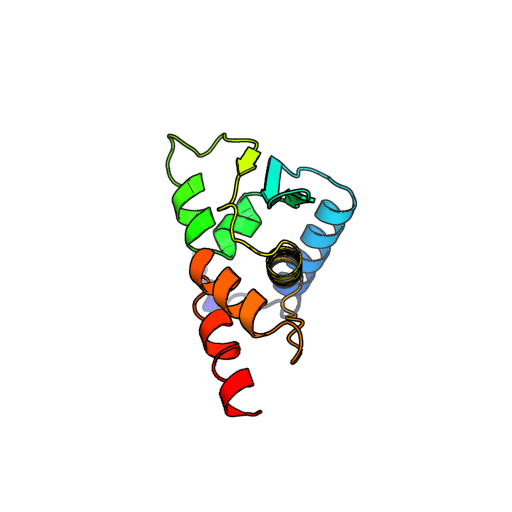25711 1.000 11.61718 73 ASN A N 1
ATOM 1159 C CA . ASN A 1 73 ? -7.25256 11.80767 17.20778 1.000 11.80668 73 ASN A CA 1
ATOM 1160 C C . ASN A 1 73 ? -7.68742 10.68174 18.10793 1.000 11.87774 73 ASN A C 1
ATOM 1161 O O . ASN A 1 73 ? -8.63516 10.82388 18.85723 1.000 14.27803 73 ASN A O 1
ATOM 1172 N N . LEU A 1 74 ? -7.02761 9.54465 18.00774 1.000 10.74866 74 LEU A N 1
ATOM 1173 C CA . LEU A 1 74 ? -7.35047 8.44371 18.89785 1.000 11.06712 74 LEU A CA 1
ATOM 1174 C C . LEU A 1 74 ? -6.81599 8.70165 20.29568 1.000 12.65941 74 LEU A C 1
ATOM 1175 O O . LEU A 1 74 ? -5.92881 9.51753 20.52039 1.000 13.03314 74 LEU A O 1
ATOM 1191 N N . ASP A 1 75 ? -7.36980 7.95874 21.22886 1.000 12.63573 75 ASP A N 1
ATOM 1192 C CA A ASP A 1 75 ? -6.93035 7.97869 22.62172 0.330 13.86482 75 ASP A CA 1
ATOM 1193 C CA B ASP A 1 75 ? -6.93735 8.00570 22.60573 0.670 14.01484 75 ASP A CA 1
ATOM 1194 C C . ASP A 1 75 ? -5.41535 7.88349 22.67524 1.000 15.80453 75 ASP A C 1
ATOM 1195 O O . ASP A 1 75 ? -4.82868 7.05440 21.99307 1.000 14.59122 75 ASP A O 1
ATOM 1212 N N . PRO A 1 76 ? -4.76297 8.72241 23.50503 1.000 18.65487 76 PRO A N 1
ATOM 1213 C CA . PRO A 1 76 ? -3.29395 8.73021 23.57256 1.000 20.27348 76 PRO A CA 1
ATOM 1214 C C . PRO A 1 76 ? -2.65899 7.40313 24.00837 1.000 18.59433 76 PRO A C 1
ATOM 1215 O O . PRO A 1 76 ? -1.46609 7.19697 23.78800 1.000 21.05779 76 PRO A O 1
ATOM 1226 N N . GLU A 1 77 ? -3.42491 6.52624 24.63963 1.000 17.25733 77 GLU A N 1
ATOM 1227 C CA . GLU A 1 77 ? -2.88393 5.26018 25.10347 1.000 16.71253 77 GLU A CA 1
ATOM 1228 C C . GLU A 1 77 ? -2.85442 4.20216 24.02347 1.000 15.70715 77 GLU A C 1
ATOM 1229 O O . GLU A 1 77 ? -2.26750 3.14608 24.23130 1.000 18.05743 77 GLU A O 1
ATOM 1241 N N . ILE A 1 78 ? -3.49975 4.45523 22.88868 1.000 14.11222 78 ILE A N 1
ATOM 1242 C CA . ILE A 1 78 ? -3.55621 3.46023 21.83971 1.000 14.03589 78 ILE A CA 1
ATOM 1243 C C . ILE A 1 78 ? -2.18744 3.30904 21.20027 1.000 13.81218 78 ILE A C 1
ATOM 1244 O O . ILE A 1 78 ? -1.51441 4.28194 20.86905 1.000 14.89126 78 ILE A O 1
ATOM 1260 N N . ASN A 1 79 ? -1.76866 2.05098 21.02715 1.000 14.93337 79 ASN A N 1
ATOM 1261 C CA . ASN A 1 79 ? -0.48190 1.65580 20.45075 1.000 15.10181 79 ASN A CA 1
ATOM 1262 C C . ASN A 1 79 ? -0.56236 1.83279 18.92677 1.000 13.39371 79 ASN A C 1
ATOM 1263 O O . ASN A 1 79 ? -1.40963 1.23290 18.32205 1.000 13.70164 79 ASN A O 1
ATOM 1274 N N . PRO A 1 80 ? 0.28555 2.65167 18.28850 1.000 13.08578 80 PRO A N 1
ATOM 1275 C CA . PRO A 1 80 ? 0.22311 2.82366 16.84051 1.000 13.08841 80 PRO A CA 1
ATOM 1276 C C . PRO A 1 80 ? 0.42669 1.53262 16.05246 1.000 11.94091 80 PRO A C 1
ATOM 1277 O O . PRO A 1 80 ? -0.18665 1.36469 15.06166 1.000 12.20673 80 PRO A O 1
ATOM 1288 N N . GLU A 1 81 ? 1.28573 0.65151 16.54520 1.000 12.40412 81 GLU A N 1
ATOM 1289 C CA . GLU A 1 81 ? 1.49834 -0.60753 15.85915 1.000 13.94115 81 GLU A CA 1
ATOM 1290 C C . GLU A 1 81 ? 0.22423 -1.44235 15.86856 1.000 12.73047 81 GLU A C 1
ATOM 1291 O O . GLU A 1 81 ? -0.15017 -1.98831 14.86069 1.000 13.34107 81 GLU A O 1
ATOM 1303 N N . GLY A 1 82 ? -0.45242 -1.49325 17.01278 1.000 11.63561 82 GLY A N 1
ATOM 1304 C CA . GLY A 1 82 ? -1.72248 -2.22408 17.13719 1.000 11.74088 82 GLY A CA 1
ATOM 1305 C C . GLY A 1 82 ? -2.75269 -1.62395 16.19651 1.000 10.11963 82 GLY A C 1
ATO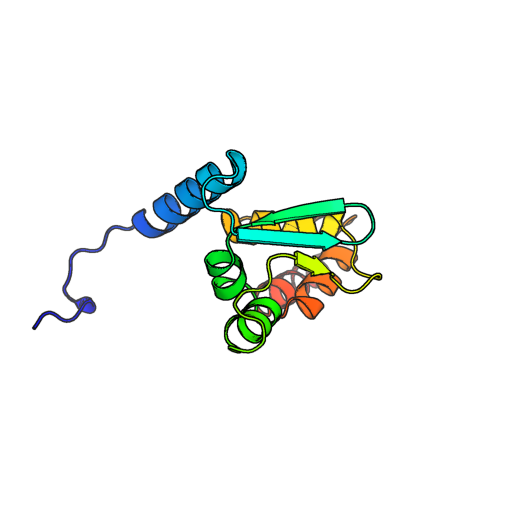M 1306 O O . GLY A 1 82 ? -3.46000 -2.35086 15.54574 1.000 10.82498 82 GLY A O 1
ATOM 1310 N N . PHE A 1 83 ? -2.82654 -0.30394 16.12352 1.000 10.30650 83 PHE A N 1
ATOM 1311 C CA . PHE A 1 83 ? -3.75575 0.31718 15.20781 1.000 10.24597 83 PHE A CA 1
ATOM 1312 C C . PHE A 1 83 ? -3.41726 -0.03089 13.74870 1.000 9.35112 83 PHE A C 1
ATOM 1313 O O . PHE A 1 83 ? -4.30355 -0.35878 12.95899 1.000 10.39862 83 PHE A O 1
ATOM 1330 N N . ASN A 1 84 ? -2.14436 0.05194 13.38930 1.000 9.80381 84 ASN A N 1
ATOM 1331 C CA . ASN A 1 84 ? -1.70483 -0.24514 12.02716 1.000 11.23556 84 ASN A CA 1
ATOM 1332 C C . ASN A 1 84 ? -2.07016 -1.67509 11.60129 1.000 9.68274 84 ASN A C 1
ATOM 1333 O O . ASN A 1 84 ? -2.52754 -1.90304 10.49144 1.000 10.16701 84 ASN A O 1
ATOM 1344 N N . ILE A 1 85 ? -1.90600 -2.61810 12.51625 1.000 9.61694 85 ILE A N 1
ATOM 1345 C CA . ILE A 1 85 ? -2.25727 -4.00706 12.26238 1.000 10.07752 85 ILE A CA 1
ATOM 1346 C C . ILE A 1 85 ? -3.75137 -4.13586 11.98886 1.000 9.08530 85 ILE A C 1
ATOM 1347 O O . ILE A 1 85 ? -4.16976 -4.86082 11.07700 1.000 9.61168 85 ILE A O 1
ATOM 1363 N N . LEU A 1 86 ? -4.56203 -3.42474 12.75811 1.000 8.70368 86 LEU A N 1
ATOM 1364 C CA . LEU A 1 86 ? -5.99710 -3.49155 12.56756 1.000 9.00634 86 LEU A CA 1
ATOM 1365 C C . LEU A 1 86 ? -6.44640 -2.77650 11.30470 1.000 8.54050 86 LEU A C 1
ATOM 1366 O O . LEU A 1 86 ? -7.37368 -3.23439 10.63400 1.000 8.61945 86 LEU A O 1
ATOM 1382 N N . LEU A 1 87 ? -5.82036 -1.65559 10.95849 1.000 8.72999 87 LEU A N 1
ATOM 1383 C CA . LEU A 1 87 ? -6.14066 -0.96456 9.72258 1.000 9.06424 87 LEU A CA 1
ATOM 1384 C C . LEU A 1 87 ? -5.81416 -1.85262 8.51949 1.000 8.94844 87 LEU A C 1
ATOM 1385 O O . LEU A 1 87 ? -6.60148 -1.97053 7.57474 1.000 8.89580 87 LEU A O 1
ATOM 1401 N N . ASP A 1 88 ? -4.65824 -2.50078 8.55513 1.000 9.14847 88 ASP A N 1
ATOM 1402 C CA . ASP A 1 88 ? -4.31070 -3.46684 7.52103 1.000 9.75643 88 ASP A CA 1
ATOM 1403 C C . ASP A 1 88 ? -5.35987 -4.57270 7.44737 1.000 9.37481 88 ASP A C 1
ATOM 1404 O O . ASP A 1 88 ? -5.78227 -4.94965 6.36051 1.000 9.84592 88 ASP A O 1
ATOM 1413 N N . PHE A 1 89 ? -5.76258 -5.11563 8.59151 1.000 8.82211 89 PHE A N 1
ATOM 1414 C CA . PHE A 1 89 ? -6.81471 -6.11749 8.61785 1.000 9.24321 89 PHE A CA 1
ATOM 1415 C C . PHE A 1 89 ? -8.09286 -5.61632 7.94025 1.000 8.44838 89 PHE A C 1
ATOM 1416 O O . PHE A 1 89 ? -8.70121 -6.31325 7.12846 1.000 8.53523 89 PHE A O 1
ATOM 1433 N N . MET A 1 90 ? -8.49760 -4.38326 8.23737 1.000 8.07728 90 MET A N 1
ATOM 1434 C CA . MET A 1 90 ? -9.71571 -3.84411 7.64675 1.000 8.19046 90 MET A CA 1
ATOM 1435 C C . MET A 1 90 ? -9.69621 -3.95013 6.13474 1.000 8.02201 90 MET A C 1
ATOM 1436 O O . MET A 1 90 ? -10.70445 -4.26700 5.51107 1.000 8.48260 90 MET A O 1
ATOM 1450 N N . TYR A 1 91 ? -8.53835 -3.65629 5.55437 1.000 7.99043 91 TYR A N 1
ATOM 1451 C CA . TYR A 1 91 ? -8.35780 -3.58733 4.11731 1.000 8.46154 91 TYR A CA 1
ATOM 1452 C C . TYR A 1 91 ? -7.87918 -4.88040 3.45318 1.000 8.27204 91 TYR A C 1
ATOM 1453 O O . TYR A 1 91 ? -7.73457 -4.89744 2.22713 1.000 9.20637 91 TYR A O 1
ATOM 1471 N N . THR A 1 92 ? -7.65408 -5.93943 4.22412 1.000 9.15636 92 THR A N 1
ATOM 1472 C CA . THR A 1 92 ? -7.10742 -7.18351 3.67996 1.000 9.04319 92 THR A CA 1
ATOM 1473 C C . THR A 1 92 ? -7.77745 -8.47641 4.13719 1.000 8.60103 92 THR A C 1
ATOM 1474 O O . THR A 1 92 ? -7.53078 -9.50045 3.52912 1.000 10.22228 92 THR A O 1
ATOM 1485 N N . SER A 1 93 ? -8.55511 -8.45129 5.21843 1.000 9.21689 93 SER A N 1
ATOM 1486 C CA . SER A 1 93 ? -9.12207 -9.65321 5.83963 1.000 9.44587 93 SER A CA 1
ATOM 1487 C C . SER A 1 93 ? -8.09898 -10.54434 6.51831 1.000 9.93803 93 SER A C 1
ATOM 1488 O O . SER A 1 93 ? -8.43400 -11.65029 6.91343 1.000 11.84089 93 SER A O 1
ATOM 1496 N N A ARG A 1 94 ? -6.87086 -10.06050 6.68292 0.550 9.94856 94 ARG A N 1
ATOM 1497 N N B ARG A 1 94 ? -6.86587 -10.06050 6.64392 0.450 10.24070 94 ARG A N 1
ATOM 1498 C CA A ARG A 1 94 ? -5.77778 -10.83764 7.25858 0.550 10.74076 94 ARG A CA 1
ATOM 1499 C CA B ARG A 1 94 ? -5.76278 -10.79565 7.25057 0.450 10.91183 94 ARG A CA 1
ATOM 1500 C C A ARG A 1 94 ? -5.21830 -10.09870 8.46539 0.550 9.58010 94 ARG A C 1
ATOM 1501 C C B ARG A 1 94 ? -5.33128 -10.06069 8.50543 0.450 9.73538 94 ARG A C 1
ATOM 1502 O O A ARG A 1 94 ? -4.85616 -8.92675 8.39026 0.550 10.85393 94 ARG A O 1
ATOM 1503 O O B ARG A 1 94 ? -5.16511 -8.84271 8.50636 0.450 9.91698 94 ARG A O 1
ATOM 1544 N N . LEU A 1 95 ? -5.16204 -10.81070 9.58038 1.000 10.48284 95 LEU A N 1
ATOM 1545 C CA . LEU A 1 95 ? -4.81855 -10.24573 10.87927 1.000 11.25135 95 LEU A CA 1
ATOM 1546 C C . LEU A 1 95 ? -3.46947 -10.77791 11.35285 1.000 11.84353 95 LEU A C 1
ATOM 1547 O O . LEU A 1 95 ? -3.29058 -11.98793 11.52580 1.000 12.86470 95 LEU A O 1
ATOM 1564 N N . ASN A 1 96 ? -2.53328 -9.86803 11.55954 1.000 13.12789 96 ASN A N 1
ATOM 1565 C CA . ASN A 1 96 ? -1.18920 -10.23621 11.97612 1.000 15.61240 96 ASN A CA 1
ATOM 1566 C C . ASN A 1 96 ? -1.07072 -10.29421 13.49908 1.000 18.14428 96 ASN A C 1
ATOM 1567 O O . ASN A 1 96 ? -0.61239 -9.34626 14.13392 1.000 21.55522 96 ASN A O 1
ATOM 1578 N N . LEU A 1 97 ? -1.50069 -11.40414 14.08923 1.000 17.78371 97 LEU A N 1
ATOM 1579 C CA . LEU A 1 97 ? -1.29526 -11.63615 15.52317 1.000 18.28377 97 LEU A CA 1
ATOM 1580 C C . LEU A 1 97 ? -0.01027 -12.38032 15.80377 1.000 19.73395 97 LEU A C 1
ATOM 1581 O O . LEU A 1 97 ? 0.27239 -13.41237 15.18869 1.000 22.09212 97 LEU A O 1
ATOM 1597 N N . ARG A 1 98 ? 0.74810 -11.86541 16.76252 1.000 19.63920 98 ARG A N 1
ATOM 1598 C CA . ARG A 1 98 ? 1.97916 -12.50058 17.21714 1.000 22.20003 98 ARG A CA 1
ATOM 1599 C C . ARG A 1 98 ? 2.02165 -12.43756 18.73012 1.000 21.04463 98 ARG A C 1
ATOM 1600 O O . ARG A 1 98 ? 1.36195 -11.61747 19.34332 1.000 20.78933 98 ARG A O 1
ATOM 1621 N N . GLU A 1 99 ? 2.83373 -13.28067 19.34687 1.000 23.83970 99 GLU A N 1
ATOM 1622 C CA . GLU A 1 99 ? 2.94520 -13.23366 20.79384 1.000 24.36345 99 GLU A CA 1
ATOM 1623 C C . GLU A 1 99 ? 3.35553 -11.84471 21.26369 1.000 24.04236 99 GLU A C 1
ATOM 1624 O O . GLU A 1 99 ? 2.88193 -11.36664 22.29584 1.000 24.08183 99 GLU A O 1
ATOM 1633 N N . GLY A 1 100 ? 4.21938 -11.18884 20.49741 1.000 23.56072 100 GLY A N 1
ATOM 1634 C CA . GLY A 1 100 ? 4.69667 -9.86590 20.86224 1.000 22.96065 100 GLY A CA 1
ATOM 1635 C C . GLY A 1 100 ? 3.70177 -8.72877 20.68854 1.000 20.23137 100 GLY A C 1
ATOM 1636 O O . GLY A 1 100 ? 3.91409 -7.64579 21.23346 1.000 22.60271 100 GLY A O 1
ATOM 1640 N N . ASN A 1 101 ? 2.62950 -8.93963 19.93089 1.000 18.48380 101 ASN A N 1
ATOM 1641 C CA . ASN A 1 101 ? 1.67957 -7.85751 19.67718 1.000 16.86255 101 ASN A CA 1
ATOM 1642 C C . ASN A 1 101 ? 0.25367 -8.13031 20.11463 1.000 16.85728 101 ASN A C 1
ATOM 1643 O O . ASN A 1 101 ? -0.58423 -7.24719 20.05289 1.000 15.49396 101 ASN A O 1
ATOM 1654 N N . ILE A 1 102 ? -0.01734 -9.33526 20.60673 1.000 16.15720 102 ILE A N 1
ATOM 1655 C CA . ILE A 1 102 ? -1.40131 -9.74007 20.84918 1.000 16.72043 102 ILE A CA 1
ATOM 1656 C C . ILE A 1 102 ? -2.13688 -8.82796 21.83540 1.000 13.06999 102 ILE A C 1
ATOM 1657 O O . ILE A 1 102 ? -3.29390 -8.46981 21.61876 1.000 13.30949 102 ILE A O 1
ATOM 1673 N N . MET A 1 103 ? -1.48648 -8.47204 22.92919 1.000 13.35950 103 MET A N 1
ATOM 1674 C CA . MET A 1 103 ? -2.17806 -7.68493 23.92540 1.000 13.23317 103 MET A CA 1
ATOM 1675 C C . MET A 1 103 ? -2.51804 -6.30589 23.38649 1.000 13.17000 103 MET A C 1
ATOM 1676 O O . MET A 1 103 ? -3.62591 -5.82574 23.59684 1.000 12.48044 103 MET A O 1
ATOM 1690 N N . ALA A 1 104 ? -1.58819 -5.68203 22.67119 1.000 13.55952 104 ALA A N 1
ATOM 1691 C CA . ALA A 1 104 ? -1.83119 -4.36600 22.08325 1.000 13.97536 104 ALA A CA 1
ATOM 1692 C C . ALA A 1 104 ? -2.90354 -4.42887 21.02059 1.000 13.44898 104 ALA A C 1
ATOM 1693 O O . ALA A 1 104 ? -3.75345 -3.54876 20.94385 1.000 13.50162 104 ALA A O 1
ATOM 1700 N N . VAL A 1 105 ? -2.87194 -5.45988 20.18959 1.000 12.10671 105 VAL A N 1
ATOM 1701 C CA . VAL A 1 105 ? -3.89229 -5.59376 19.15792 1.000 11.51191 105 VAL A CA 1
ATOM 1702 C C . VAL A 1 105 ? -5.26412 -5.80156 19.78936 1.000 11.35399 105 VAL A C 1
ATOM 1703 O O . VAL A 1 105 ? -6.24416 -5.18244 19.38366 1.000 11.51454 105 VAL A O 1
ATOM 1716 N N . MET A 1 106 ? -5.33091 -6.65654 20.80239 1.000 11.45664 106 MET A N 1
ATOM 1717 C CA . MET A 1 106 ? -6.59074 -6.93437 21.45579 1.000 11.61718 106 MET A CA 1
ATOM 1718 C C . MET A 1 106 ? -7.17036 -5.67328 22.10896 1.000 10.09332 106 MET A C 1
ATOM 1719 O O . MET A 1 106 ? -8.35937 -5.38912 21.97134 1.000 10.59864 106 MET A O 1
ATOM 1733 N N . ALA A 1 107 ? -6.34203 -4.94138 22.84269 1.000 11.06712 107 ALA A N 1
ATOM 1734 C CA . ALA A 1 107 ? -6.81366 -3.72931 23.50083 1.000 11.34347 107 ALA A CA 1
ATOM 1735 C C . ALA A 1 107 ? -7.27785 -2.70526 22.47096 1.000 10.83551 107 ALA A C 1
ATOM 1736 O O . ALA A 1 107 ? -8.25868 -1.99112 22.68726 1.000 10.39598 107 ALA A O 1
ATOM 1743 N N . THR A 1 108 ? -6.55619 -2.62237 21.36473 1.000 10.19333 108 THR A N 1
ATOM 1744 C CA . THR A 1 108 ? -6.93539 -1.68933 20.31684 1.000 10.32755 108 THR A CA 1
ATOM 1745 C C . THR A 1 108 ? -8.25566 -2.11016 19.67226 1.000 10.24860 108 THR A C 1
ATOM 1746 O O . THR A 1 108 ? -9.10363 -1.25905 19.39252 1.000 10.19596 108 THR A O 1
ATOM 1757 N N . ALA A 1 109 ? -8.44391 -3.40714 19.43834 1.000 9.65116 109 ALA A N 1
ATOM 1758 C CA . ALA A 1 109 ? -9.69315 -3.89498 18.87274 1.000 9.67748 109 ALA A CA 1
ATOM 1759 C C . ALA A 1 109 ? -10.89183 -3.66780 19.79512 1.000 9.61168 109 ALA A C 1
ATOM 1760 O O . ALA A 1 109 ? -11.99094 -3.38766 19.31947 1.000 9.53535 109 ALA A O 1
ATOM 1767 N N . MET A 1 110 ? -10.67043 -3.77382 21.10705 1.000 9.35902 110 MET A N 1
ATOM 1768 C CA . MET A 1 110 ? -11.70608 -3.42267 22.05738 1.000 9.75117 110 MET A CA 1
ATOM 1769 C C . MET A 1 110 ? -12.12393 -1.95861 21.88649 1.000 10.10121 110 MET A C 1
ATOM 1770 O O . MET A 1 110 ? -13.30592 -1.64045 21.78886 1.000 10.39335 110 MET A O 1
ATOM 1784 N N . TYR A 1 111 ? -11.13583 -1.08075 21.84017 1.000 9.70116 111 TYR A N 1
ATOM 1785 C CA . TYR A 1 111 ? -11.37468 0.34728 21.68223 1.000 9.70116 111 TYR A CA 1
ATOM 1786 C C . TYR A 1 111 ? -12.06906 0.66536 20.36144 1.000 9.67748 111 TYR A C 1
ATOM 1787 O O . TYR A 1 111 ? -12.98797 1.48249 20.31473 1.000 10.49863 111 TYR A O 1
ATOM 1805 N N . LEU A 1 112 ? -11.65849 0.00329 19.28932 1.000 8.76947 112 LEU A N 1
ATOM 1806 C CA . LEU A 1 112 ? -12.27288 0.20536 17.99151 1.000 8.56155 112 LEU A CA 1
ATOM 1807 C C . LEU A 1 112 ? -13.62902 -0.48146 17.84695 1.000 8.44312 112 LEU A C 1
ATOM 1808 O O . LEU A 1 112 ? -14.30831 -0.29338 16.84017 1.000 9.26953 112 LEU A O 1
ATOM 1824 N N . GLN A 1 113 ? -14.01081 -1.28939 18.82408 1.000 9.14847 113 GLN A N 1
ATOM 1825 C CA . GLN A 1 113 ? -15.29591 -1.99322 18.81950 1.000 9.26427 113 GLN A CA 1
ATOM 1826 C C . GLN A 1 113 ? -15.37942 -2.92722 17.61954 1.000 9.23269 113 GLN A C 1
ATOM 1827 O O . GLN A 1 113 ? -16.29067 -2.85111 16.78883 1.000 10.63022 113 GLN A O 1
ATOM 1841 N N . MET A 1 114 ? -14.40156 -3.83035 17.56724 1.000 9.51167 114 MET A N 1
ATOM 1842 C CA . MET A 1 114 ? -14.27702 -4.85738 16.53421 1.000 9.20900 114 MET A CA 1
ATOM 1843 C C . MET A 1 114 ? -14.40998 -6.21136 17.24527 1.000 10.57758 114 MET A C 1
ATOM 1844 O O . MET A 1 114 ? -13.42795 -6.86049 17.61096 1.000 10.79077 114 MET A O 1
ATOM 1858 N N A GLU A 1 115 ? -15.64696 -6.61419 17.48867 0.570 10.06963 115 GLU A N 1
ATOM 1859 N N B GLU A 1 115 ? -15.63797 -6.65719 17.46866 0.430 11.71193 115 GLU A N 1
ATOM 1860 C CA A GLU A 1 115 ? -15.92782 -7.71614 18.39177 0.570 9.88540 115 GLU A CA 1
ATOM 1861 C CA B GLU A 1 115 ? -15.94382 -7.75314 18.40177 0.430 12.83049 115 GLU A CA 1
ATOM 1862 C C A GLU A 1 115 ? -15.40316 -9.07221 17.91662 0.570 11.47243 115 GLU A C 1
ATOM 1863 C C B GLU A 1 115 ? -15.41216 -9.08821 17.92262 0.430 12.66468 115 GLU A C 1
ATOM 1864 O O A GLU A 1 115 ? -14.87301 -9.84128 18.70746 0.570 12.12777 115 GLU A O 1
ATOM 1865 O O B GLU A 1 115 ? -14.88201 -9.82128 18.69446 0.430 13.20421 115 GLU A O 1
ATOM 1888 N N . HIS A 1 116 ? -15.52661 -9.36921 16.62866 1.000 11.99618 116 HIS A N 1
ATOM 1889 C CA . HIS A 1 116 ? -15.03694 -10.64729 16.11552 1.000 12.41728 116 HIS A CA 1
ATOM 1890 C C . HIS A 1 116 ? -13.51192 -10.69949 16.21204 1.000 12.94629 116 HIS A C 1
ATOM 1891 O O . HIS A 1 116 ? -12.95295 -11.74456 16.54787 1.000 13.61742 116 HIS A O 1
ATOM 1906 N N . VAL A 1 117 ? -12.83785 -9.58759 15.95281 1.000 11.06712 117 VAL A N 1
ATOM 1907 C CA . VAL A 1 117 ? -11.39578 -9.55478 16.15035 1.000 11.30399 117 VAL A CA 1
ATOM 1908 C C . VAL A 1 117 ? -11.03334 -9.77081 17.62324 1.000 11.81721 117 VAL A C 1
ATOM 1909 O O . VAL A 1 117 ? -10.12835 -10.55193 17.93396 1.000 11.94880 117 VAL A O 1
ATOM 1922 N N . VAL A 1 118 ? -11.71896 -9.11771 18.55645 1.000 10.25123 118 VAL A N 1
ATOM 1923 C CA . VAL A 1 118 ? -11.44653 -9.33773 20.01236 1.000 11.53296 118 VAL A CA 1
ATOM 1924 C C . VAL A 1 118 ? -11.62963 -10.83070 20.32844 1.000 12.39886 118 VAL A C 1
ATOM 1925 O O . VAL A 1 118 ? -10.79448 -11.38280 21.04118 1.000 12.54098 118 VAL A O 1
ATOM 1938 N N . ASP A 1 119 ? -12.68987 -11.43456 19.81078 1.000 12.64362 119 ASP A N 1
ATOM 1939 C CA . ASP A 1 119 ? -12.96599 -12.87552 20.05789 1.000 13.36213 119 ASP A CA 1
ATOM 1940 C C . ASP A 1 119 ? -11.79027 -13.69968 19.52352 1.000 14.85968 119 ASP A C 1
ATOM 1941 O O . ASP A 1 119 ? -11.42118 -14.64773 20.20142 1.000 14.87284 119 ASP A O 1
ATOM 1950 N N . THR A 1 120 ? -11.25860 -13.37877 18.34035 1.000 12.98314 120 THR A N 1
ATOM 1951 C CA . THR A 1 120 ? -10.12588 -14.08593 17.77000 1.000 13.87798 120 THR A CA 1
ATOM 1952 C C . THR A 1 120 ? -8.86959 -13.89709 18.61160 1.000 14.18591 120 THR A C 1
ATOM 1953 O O . THR A 1 120 ? -8.09565 -14.83419 18.81236 1.000 15.19130 120 THR A O 1
ATOM 1964 N N . CYS A 1 121 ? -8.67426 -12.69611 19.13452 1.000 13.49636 121 CYS A N 1
ATOM 1965 C CA . CYS A 1 121 ? -7.56294 -12.46425 20.05317 1.000 13.67006 121 CYS A CA 1
ATOM 1966 C C . CYS A 1 121 ? -7.68966 -13.34722 21.28522 1.000 14.18854 121 CYS A C 1
ATOM 1967 O O . CYS A 1 121 ? -6.70959 -13.90935 21.75591 1.000 15.18340 121 CYS A O 1
ATOM 1975 N N . ARG A 1 122 ? -8.89451 -13.48805 21.82760 1.000 13.70691 122 ARG A N 1
ATOM 1976 C CA A ARG A 1 122 ? -9.11527 -14.37501 22.96768 0.510 15.35974 122 ARG A CA 1
ATOM 1977 C CA B ARG A 1 122 ? -9.11627 -14.37401 22.96668 0.490 15.83611 122 ARG A CA 1
ATOM 1978 C C . ARG A 1 122 ? -8.78258 -15.82206 22.61059 1.000 16.57041 122 ARG A C 1
ATOM 1979 O O . ARG A 1 122 ? -8.22342 -16.55312 23.41042 1.000 18.67329 122 ARG A O 1
ATOM 2019 N N . LYS A 1 123 ? -9.11402 -16.24102 21.40270 1.000 16.12035 123 LYS A N 1
ATOM 2020 C CA . LYS A 1 123 ? -8.77134 -17.59908 20.96661 1.000 18.07059 123 LYS A CA 1
ATOM 2021 C C . LYS A 1 123 ? -7.25941 -17.77128 20.82413 1.000 19.32600 123 LYS A C 1
ATOM 2022 O O . LYS A 1 123 ? -6.72745 -18.82935 21.15598 1.000 20.78670 123 LYS A O 1
ATOM 2041 N N . PHE A 1 124 ? -6.56842 -16.74438 20.34490 1.000 17.35734 124 PHE A N 1
ATOM 2042 C CA . PHE A 1 124 ? -5.10346 -16.76058 20.24644 1.000 18.67066 124 PHE A CA 1
ATOM 2043 C C . PHE A 1 124 ? -4.49604 -16.91465 21.63124 1.000 20.49719 124 PHE A C 1
ATOM 2044 O O . PHE A 1 124 ? -3.55408 -17.67777 21.81095 1.000 23.03171 124 PHE A O 1
ATOM 2061 N N . ILE A 1 125 ? -5.04863 -16.21156 22.61741 1.000 20.32875 125 ILE A N 1
ATOM 2062 C CA . ILE A 1 125 ? -4.58421 -16.36361 23.98827 1.000 22.20529 125 ILE A CA 1
ATOM 2063 C C . ILE A 1 125 ? -4.83525 -17.78957 24.48536 1.000 22.60271 125 ILE A C 1
ATOM 2064 O O . ILE A 1 125 ? -3.95014 -18.40768 25.08609 1.000 25.82152 125 ILE A O 1
ATOM 2080 N N . LYS A 1 126 ? -6.02840 -18.31941 24.22675 1.000 22.46848 126 LYS A N 1
ATOM 2081 C CA . LYS A 1 126 ? -6.37943 -19.65536 24.70088 1.000 24.57926 126 LYS A CA 1
ATOM 2082 C C . LYS A 1 126 ? -5.49778 -20.72448 24.07061 1.000 26.27947 126 LYS A C 1
ATOM 2083 O O . LYS A 1 126 ? -5.22872 -21.74551 24.69853 1.000 28.81135 126 LYS A O 1
ATOM 2102 N N . ALA A 1 127 ? -5.02413 -20.50256 22.85046 1.000 27.05588 127 ALA A N 1
ATOM 2103 C CA . ALA A 1 127 ? -4.19548 -21.46368 22.17920 1.000 29.62987 127 ALA A CA 1
ATOM 2104 C C . ALA A 1 127 ? -2.74934 -21.30587 22.55474 1.000 34.32780 127 ALA A C 1
ATOM 2105 O O . ALA A 1 127 ? -1.99156 -22.19598 22.23251 1.000 36.83073 127 ALA A O 1
ATOM 2112 N N . SER A 1 128 ? -2.29000 -20.23793 23.15158 1.000 33.85669 128 SER A N 1
ATOM 2113 C CA . SER A 1 128 ? -0.93087 -20.20011 23.55415 1.000 37.82032 128 SER A CA 1
ATOM 2114 C C . SER A 1 128 ? -0.81545 -20.58910 25.02912 1.000 40.13113 128 SER A C 1
ATOM 2115 O O . SER A 1 128 ? -1.09749 -21.68106 25.37822 1.000 41.36812 128 SER A O 1
#